Protein AF-A0A6P3IBH0-F1 (afdb_monomer_lite)

pLDDT: mean 86.48, std 20.57, range [33.75, 98.56]

Radius of gyration: 29.86 Å; chains: 1; bounding box: 57×52×81 Å

Secondary structure (DSSP, 8-state):
--TT---S--GGGGT-SSS-SS-GGGG-SS---TTS---------------GGGSSS--STT---------SS-SSS-GGGG-TT-----TTS-TT-TTT-HHHHTTTS---PPPPPPP----------------S--PPP------PPP--

Sequence (152 aa):
RKETEPSSSSVFNQNDPWTPTVDFSDFINNETIAGKDLVAWVTAGFLHIPHAEDIPNTVTVGNGVGFFLRPYNFFDQEPSMDSADSIYFREGQDAGSCEVNPLACLSQAPACAPDLPAFSHGGFSHNQVVLGMGNVTGAPEPGSVGMGEDGH

Foldseek 3Di:
DDPVCPDQADPCCVVPVVPGPHHNVVVVPPDDPPPDDDDDDDDKADDDDDDPVCPPHHDPVPRDIDDDDDDDPNDPDDPCVPDPQDADDDPPDDCCDCVRGVVNCVVVPPPCDDDDDDDDDPDDDPDPPPPPPDDPDDDDDDDDDDDDDDDD

Organism: Bison bison bison (NCBI:txid43346)

Structure (mmCIF, N/CA/C/O backbone):
data_AF-A0A6P3IBH0-F1
#
_entry.id   AF-A0A6P3IBH0-F1
#
loop_
_atom_site.group_PDB
_atom_site.id
_atom_site.type_symbol
_atom_site.label_atom_id
_atom_site.label_alt_id
_atom_site.label_comp_id
_atom_site.label_asym_id
_atom_site.label_entity_id
_atom_site.label_seq_id
_atom_site.pdbx_PDB_ins_code
_atom_site.Cartn_x
_atom_site.Cartn_y
_atom_site.Cartn_z
_atom_site.occupancy
_atom_site.B_iso_or_equiv
_atom_site.auth_seq_id
_atom_site.auth_comp_id
_atom_site.auth_asym_id
_atom_site.auth_atom_id
_atom_site.pdbx_PDB_model_num
ATOM 1 N N . ARG A 1 1 ? 20.721 0.791 -2.324 1.00 95.06 1 ARG A N 1
ATOM 2 C CA . ARG A 1 1 ? 20.022 1.975 -2.875 1.00 95.06 1 ARG A CA 1
ATOM 3 C C . ARG A 1 1 ? 21.055 2.903 -3.509 1.00 95.06 1 ARG A C 1
ATOM 5 O O . ARG A 1 1 ? 22.058 3.185 -2.866 1.00 95.06 1 ARG A O 1
ATOM 12 N N . LYS A 1 2 ? 20.832 3.374 -4.743 1.00 97.00 2 LYS A N 1
ATOM 13 C CA . LYS A 1 2 ? 21.681 4.361 -5.433 1.00 97.00 2 LYS A CA 1
ATOM 14 C C . LYS A 1 2 ? 20.839 5.484 -6.025 1.00 97.00 2 LYS A C 1
ATOM 16 O O . LYS A 1 2 ? 19.725 5.233 -6.473 1.00 97.00 2 LYS A O 1
ATOM 21 N N . GLU A 1 3 ? 21.380 6.702 -6.059 1.00 97.69 3 GLU A N 1
ATOM 22 C CA . GLU A 1 3 ? 20.676 7.852 -6.659 1.00 97.69 3 GLU A CA 1
ATOM 23 C C . GLU A 1 3 ? 20.449 7.668 -8.161 1.00 97.69 3 GLU A C 1
ATOM 25 O O . GLU A 1 3 ? 19.475 8.167 -8.712 1.00 97.69 3 GLU A O 1
ATOM 30 N N . THR A 1 4 ? 21.329 6.907 -8.812 1.00 96.94 4 THR A N 1
ATOM 31 C CA . THR A 1 4 ? 21.247 6.550 -10.231 1.00 96.94 4 THR A CA 1
ATOM 32 C C . THR A 1 4 ? 20.256 5.421 -10.525 1.00 96.94 4 THR A C 1
ATOM 34 O O . THR A 1 4 ? 19.995 5.152 -11.690 1.00 96.94 4 THR A O 1
ATOM 37 N N . GLU A 1 5 ? 19.678 4.783 -9.500 1.00 97.69 5 GLU A N 1
ATOM 38 C CA . GLU A 1 5 ? 18.662 3.723 -9.617 1.00 97.69 5 GLU A CA 1
ATOM 39 C C . GLU A 1 5 ? 17.332 4.167 -8.958 1.00 97.69 5 GLU A C 1
ATOM 41 O O . GLU A 1 5 ? 16.853 3.524 -8.017 1.00 97.69 5 GLU A O 1
ATOM 46 N N . PRO A 1 6 ? 16.732 5.307 -9.366 1.00 97.56 6 PRO A N 1
ATOM 47 C CA . PRO A 1 6 ? 15.587 5.886 -8.660 1.00 97.56 6 PRO A CA 1
ATOM 48 C C . PRO A 1 6 ? 14.245 5.219 -9.004 1.00 97.56 6 PRO A C 1
ATOM 50 O O . PRO A 1 6 ? 13.284 5.369 -8.254 1.00 97.56 6 PRO A O 1
ATOM 53 N N . SER A 1 7 ? 14.160 4.514 -10.135 1.00 98.25 7 SER A N 1
ATOM 54 C CA . SER A 1 7 ? 12.952 3.871 -10.662 1.00 98.25 7 SER A CA 1
ATOM 55 C C . SER A 1 7 ? 13.320 2.554 -11.341 1.00 98.25 7 SER A C 1
ATOM 57 O O . SER A 1 7 ? 14.387 2.456 -11.939 1.00 98.25 7 SER A O 1
ATOM 59 N N . SER A 1 8 ? 12.430 1.563 -11.285 1.00 98.12 8 SER A N 1
ATOM 60 C CA . SER A 1 8 ? 12.580 0.266 -11.962 1.00 98.12 8 SER A CA 1
ATOM 61 C C . SER A 1 8 ? 12.068 0.259 -13.409 1.00 98.12 8 SER A C 1
ATOM 63 O O . SER A 1 8 ? 12.124 -0.767 -14.080 1.00 98.12 8 SER A O 1
ATOM 65 N N . SER A 1 9 ? 11.542 1.387 -13.895 1.00 98.31 9 SER A N 1
ATOM 66 C CA . SER A 1 9 ? 11.056 1.553 -15.268 1.00 98.31 9 SER A CA 1
ATOM 67 C C . SER A 1 9 ? 11.185 3.009 -15.731 1.00 98.31 9 SER A C 1
ATOM 69 O O . SER A 1 9 ? 11.509 3.909 -14.950 1.00 98.31 9 SER A O 1
ATOM 71 N N . SER A 1 10 ? 10.904 3.247 -17.007 1.00 98.12 10 SER A N 1
ATOM 72 C CA . SER A 1 10 ? 10.851 4.564 -17.636 1.00 98.12 10 SER A CA 1
ATOM 73 C C . SER A 1 10 ? 9.613 4.675 -18.520 1.00 98.12 10 SER A C 1
ATOM 75 O O . SER A 1 10 ? 9.180 3.692 -19.119 1.00 98.12 10 SER A O 1
ATOM 77 N N . VAL A 1 11 ? 9.083 5.892 -18.668 1.00 98.19 11 VAL A N 1
ATOM 78 C CA . VAL A 1 11 ? 7.981 6.185 -19.602 1.00 98.19 11 VAL A CA 1
ATOM 79 C C . VAL A 1 11 ? 8.321 5.793 -21.048 1.00 98.19 11 VAL A C 1
ATOM 81 O O . VAL A 1 11 ? 7.432 5.463 -21.828 1.00 98.19 11 VAL A O 1
ATOM 84 N N . PHE A 1 12 ? 9.608 5.771 -21.403 1.00 98.25 12 PHE A N 1
ATOM 85 C CA . PHE A 1 12 ? 10.070 5.432 -22.748 1.00 98.25 12 PHE A CA 1
ATOM 86 C C . PHE A 1 12 ? 10.151 3.919 -23.009 1.00 98.25 12 PHE A C 1
ATOM 88 O O . PHE A 1 12 ? 10.060 3.512 -24.167 1.00 98.25 12 PHE A O 1
ATOM 95 N N . ASN A 1 13 ? 10.223 3.079 -21.965 1.00 98.19 13 ASN A N 1
ATOM 96 C CA . ASN A 1 13 ? 10.287 1.617 -22.115 1.00 98.19 13 ASN A CA 1
ATOM 97 C C . ASN A 1 13 ? 9.049 1.041 -22.822 1.00 98.19 13 ASN A C 1
ATOM 99 O O . ASN A 1 13 ? 9.129 -0.020 -23.429 1.00 98.19 13 ASN A O 1
ATOM 103 N N . GLN A 1 14 ? 7.904 1.729 -22.751 1.00 98.06 14 GLN A N 1
ATOM 104 C CA . GLN A 1 14 ? 6.665 1.281 -23.387 1.00 98.06 14 GLN A CA 1
ATOM 105 C C . GLN A 1 14 ? 6.775 1.213 -24.918 1.00 98.06 14 GLN A C 1
ATOM 107 O O . GLN A 1 14 ? 6.191 0.319 -25.530 1.00 98.06 14 GLN A O 1
ATOM 112 N N . ASN A 1 15 ? 7.480 2.168 -25.530 1.00 97.94 15 ASN A N 1
ATOM 113 C CA . ASN A 1 15 ? 7.528 2.313 -26.988 1.00 97.94 15 ASN A CA 1
ATOM 114 C C . ASN A 1 15 ? 8.747 1.628 -27.620 1.00 97.94 15 ASN A C 1
ATOM 116 O O . ASN A 1 15 ? 8.701 1.310 -28.804 1.00 97.94 15 ASN A O 1
ATOM 120 N N . ASP A 1 16 ? 9.807 1.382 -26.847 1.00 97.44 16 ASP A N 1
ATOM 121 C CA . ASP A 1 16 ? 10.937 0.544 -27.259 1.00 97.44 16 ASP A CA 1
ATOM 122 C C . ASP A 1 16 ? 11.389 -0.356 -26.096 1.00 97.44 16 ASP A C 1
ATOM 124 O O . ASP A 1 16 ? 12.319 -0.023 -25.358 1.00 97.44 16 ASP A O 1
ATOM 128 N N . PRO A 1 17 ? 10.713 -1.498 -25.891 1.00 97.50 17 PRO A N 1
ATOM 129 C CA . PRO A 1 17 ? 11.089 -2.443 -24.846 1.00 97.50 17 PRO A CA 1
ATOM 130 C C . PRO A 1 17 ? 12.311 -3.299 -25.215 1.00 97.50 17 PRO A C 1
ATOM 132 O O . PRO A 1 17 ? 12.848 -3.973 -24.341 1.00 97.50 17 PRO A O 1
ATOM 135 N N . TRP A 1 18 ? 12.744 -3.317 -26.484 1.00 97.88 18 TRP A N 1
ATOM 136 C CA . TRP A 1 18 ? 13.912 -4.096 -26.918 1.00 97.88 18 TRP A CA 1
ATOM 137 C C . TRP A 1 18 ? 15.226 -3.381 -26.604 1.00 97.88 18 TRP A C 1
ATOM 139 O O . TRP A 1 18 ? 16.232 -4.046 -26.362 1.00 97.88 18 TRP A O 1
ATOM 149 N N . THR A 1 19 ? 15.198 -2.046 -26.573 1.00 97.75 19 THR A N 1
ATOM 150 C CA . THR A 1 19 ? 16.300 -1.198 -26.099 1.00 97.75 19 THR A CA 1
ATOM 151 C C . THR A 1 19 ? 15.809 -0.323 -24.938 1.00 97.75 19 THR A C 1
ATOM 153 O O . THR A 1 19 ? 15.605 0.883 -25.107 1.00 97.75 19 THR A O 1
ATOM 156 N N . PRO A 1 20 ? 15.562 -0.907 -23.752 1.00 97.69 20 PRO A N 1
ATOM 157 C CA . PRO A 1 20 ? 14.913 -0.193 -22.661 1.00 97.69 20 PRO A CA 1
ATOM 158 C C . PRO A 1 20 ? 15.777 0.972 -22.160 1.00 97.69 20 PRO A C 1
ATOM 160 O O . PRO A 1 20 ? 16.992 0.864 -22.020 1.00 97.69 20 PRO A O 1
ATOM 163 N N . THR A 1 21 ? 15.136 2.096 -21.832 1.00 97.94 21 THR A N 1
ATOM 164 C CA . THR A 1 21 ? 15.808 3.235 -21.181 1.00 97.94 21 THR A CA 1
ATOM 165 C C . THR A 1 21 ? 16.225 2.903 -19.748 1.00 97.94 21 THR A C 1
ATOM 167 O O . THR A 1 21 ? 17.217 3.431 -19.255 1.00 97.94 21 THR A O 1
ATOM 170 N N . VAL A 1 22 ? 15.454 2.051 -19.070 1.00 98.44 22 VAL A N 1
ATOM 171 C CA . VAL A 1 22 ? 15.784 1.496 -17.752 1.00 98.44 22 VAL A CA 1
ATOM 172 C C . VAL A 1 22 ? 15.584 -0.010 -17.816 1.00 98.44 22 VAL A C 1
ATOM 174 O O . VAL A 1 22 ? 14.454 -0.457 -18.007 1.00 98.44 22 VAL A O 1
ATOM 177 N N . ASP A 1 23 ? 16.650 -0.783 -17.634 1.00 98.25 23 ASP A N 1
ATOM 178 C CA . ASP A 1 23 ? 16.572 -2.227 -17.418 1.00 98.25 23 ASP A CA 1
ATOM 179 C C . ASP A 1 23 ? 16.725 -2.510 -15.920 1.00 98.25 23 ASP A C 1
ATOM 181 O O . ASP A 1 23 ? 17.760 -2.236 -15.317 1.00 98.25 23 ASP A O 1
ATOM 185 N N . PHE A 1 24 ? 15.673 -3.035 -15.290 1.00 98.56 24 PHE A N 1
ATOM 186 C CA . PHE A 1 24 ? 15.701 -3.342 -13.860 1.00 98.56 24 PHE A CA 1
ATOM 187 C C . PHE A 1 24 ? 16.711 -4.446 -13.510 1.00 98.56 24 PHE A C 1
ATOM 189 O O . PHE A 1 24 ? 17.210 -4.492 -12.384 1.00 98.56 24 PHE A O 1
ATOM 196 N N . SER A 1 25 ? 17.022 -5.341 -14.453 1.00 98.19 25 SER A N 1
ATOM 197 C CA . SER A 1 25 ? 17.945 -6.449 -14.203 1.00 98.19 25 SER A CA 1
ATOM 198 C C . SER A 1 25 ? 19.379 -5.975 -13.946 1.00 98.19 25 SER A C 1
ATOM 200 O O . SER A 1 25 ? 20.088 -6.609 -13.162 1.00 98.19 25 SER A O 1
ATOM 202 N N . ASP A 1 26 ? 19.755 -4.804 -14.471 1.00 98.00 26 ASP A N 1
ATOM 203 C CA . ASP A 1 26 ? 21.056 -4.168 -14.235 1.00 98.00 26 ASP A CA 1
ATOM 204 C C . ASP A 1 26 ? 21.299 -3.827 -12.756 1.00 98.00 26 ASP A C 1
ATOM 206 O O . ASP A 1 26 ? 22.448 -3.716 -12.322 1.00 98.00 26 ASP A O 1
ATOM 210 N N . PHE A 1 27 ? 20.240 -3.690 -11.948 1.00 98.31 27 PHE A N 1
ATOM 211 C CA . PHE A 1 27 ? 20.370 -3.389 -10.516 1.00 98.31 27 PHE A CA 1
ATOM 212 C C . PHE A 1 27 ? 20.870 -4.610 -9.724 1.00 98.31 27 PHE A C 1
ATOM 214 O O . PHE A 1 27 ? 21.294 -4.485 -8.574 1.00 98.31 27 PHE A O 1
ATOM 221 N N . ILE A 1 28 ? 20.830 -5.804 -10.327 1.00 98.00 28 ILE A N 1
ATOM 222 C CA . ILE A 1 28 ? 21.272 -7.069 -9.735 1.00 98.00 28 ILE A CA 1
ATOM 223 C C . ILE A 1 28 ? 22.648 -7.420 -10.312 1.00 98.00 28 ILE A C 1
ATOM 225 O O . ILE A 1 28 ? 22.792 -8.245 -11.210 1.00 98.00 28 ILE A O 1
ATOM 229 N N . ASN A 1 29 ? 23.690 -6.793 -9.771 1.00 97.25 29 ASN A N 1
ATOM 230 C CA . ASN A 1 29 ? 25.028 -6.781 -10.370 1.00 97.25 29 ASN A CA 1
ATOM 231 C C . ASN A 1 29 ? 26.144 -7.303 -9.436 1.00 97.25 29 ASN A C 1
ATOM 233 O O . ASN A 1 29 ? 27.291 -6.867 -9.522 1.00 97.25 29 ASN A O 1
ATOM 237 N N . ASN A 1 30 ? 25.826 -8.257 -8.553 1.00 97.81 30 ASN A N 1
ATOM 238 C CA . ASN A 1 30 ? 26.772 -8.896 -7.617 1.00 97.81 30 ASN A CA 1
ATOM 239 C C . ASN A 1 30 ? 27.439 -7.936 -6.600 1.00 97.81 30 ASN A C 1
ATOM 241 O O . ASN A 1 30 ? 28.507 -8.222 -6.054 1.00 97.81 30 ASN A O 1
ATOM 245 N N . GLU A 1 31 ? 26.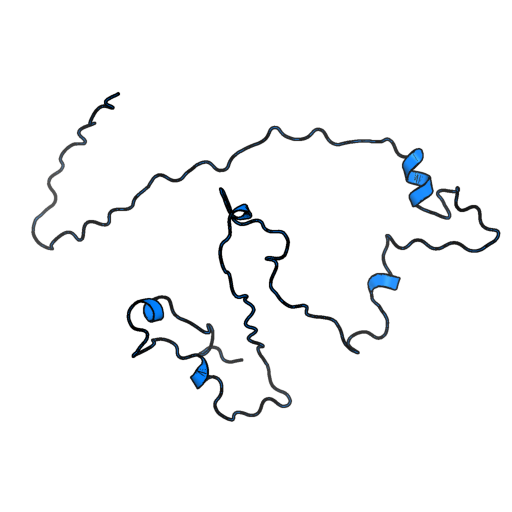814 -6.796 -6.313 1.00 97.88 31 GLU A N 1
ATOM 246 C CA . GLU A 1 31 ? 27.209 -5.926 -5.206 1.00 97.88 31 GLU A CA 1
ATOM 247 C C . GLU A 1 31 ? 26.861 -6.542 -3.840 1.00 97.88 31 GLU A C 1
ATOM 249 O O . GLU A 1 31 ? 25.891 -7.285 -3.681 1.00 97.88 31 GLU A O 1
ATOM 254 N N . THR A 1 32 ? 27.653 -6.218 -2.813 1.00 97.12 32 THR A N 1
ATOM 255 C CA . THR A 1 32 ? 27.358 -6.669 -1.446 1.00 97.12 32 THR A CA 1
ATOM 256 C C . THR A 1 32 ? 26.142 -5.945 -0.870 1.00 97.12 32 THR A C 1
ATOM 258 O O . THR A 1 32 ? 26.050 -4.721 -0.930 1.00 97.12 32 THR A O 1
ATOM 261 N N . ILE A 1 33 ? 25.247 -6.704 -0.237 1.00 98.19 33 ILE A N 1
ATOM 262 C CA . ILE A 1 33 ? 24.064 -6.187 0.472 1.00 98.19 33 ILE A CA 1
ATOM 263 C C . ILE A 1 33 ? 24.253 -6.133 1.998 1.00 98.19 33 ILE A C 1
ATOM 265 O O . ILE A 1 33 ? 23.413 -5.596 2.716 1.00 98.19 33 ILE A O 1
ATOM 269 N N . ALA A 1 34 ? 25.349 -6.687 2.523 1.00 98.38 34 ALA A N 1
ATOM 270 C CA . ALA A 1 34 ? 25.579 -6.765 3.962 1.00 98.38 34 ALA A CA 1
ATOM 271 C C . ALA A 1 34 ? 25.973 -5.394 4.539 1.00 98.38 34 ALA A C 1
ATOM 273 O O . ALA A 1 34 ? 26.984 -4.810 4.141 1.00 98.38 34 ALA A O 1
ATOM 274 N N . GLY A 1 35 ? 25.185 -4.894 5.499 1.00 97.75 35 GLY A N 1
ATOM 275 C CA . GLY A 1 35 ? 25.456 -3.627 6.191 1.00 97.75 35 GLY A CA 1
ATOM 276 C C . GLY A 1 35 ? 25.399 -2.399 5.275 1.00 97.75 35 GLY A C 1
ATOM 277 O O . GLY A 1 35 ? 26.201 -1.479 5.434 1.00 97.75 35 GLY A O 1
ATOM 278 N N . LYS A 1 36 ? 24.505 -2.410 4.279 1.00 98.38 36 LYS A N 1
ATOM 279 C CA . LYS A 1 36 ? 24.298 -1.313 3.322 1.00 98.38 36 LYS A CA 1
ATOM 280 C C . LYS A 1 36 ? 22.913 -0.694 3.469 1.00 98.38 36 LYS A C 1
ATOM 282 O O . LYS A 1 36 ? 22.028 -1.277 4.084 1.00 98.38 36 LYS A O 1
ATOM 287 N N . ASP A 1 37 ? 22.743 0.472 2.855 1.00 98.25 37 ASP A N 1
ATOM 288 C CA . ASP A 1 37 ? 21.423 1.042 2.604 1.00 98.25 37 ASP A CA 1
ATOM 289 C C . ASP A 1 37 ? 20.730 0.248 1.483 1.00 98.25 37 ASP A C 1
ATOM 291 O O . ASP A 1 37 ? 21.180 0.233 0.327 1.00 98.25 37 ASP A O 1
ATOM 295 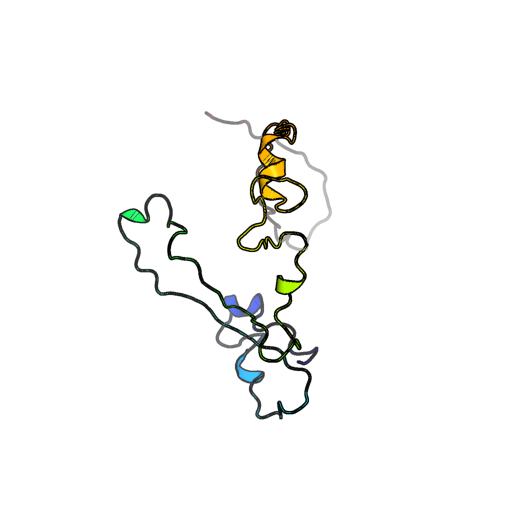N N . LEU A 1 38 ? 19.665 -0.465 1.843 1.00 98.38 38 LEU A N 1
ATOM 296 C CA . LEU A 1 38 ? 18.948 -1.386 0.970 1.00 98.38 38 LEU A CA 1
ATOM 297 C C . LEU A 1 38 ? 17.602 -0.802 0.550 1.00 98.38 38 LEU A C 1
ATOM 299 O O . LEU A 1 38 ? 16.915 -0.138 1.317 1.00 98.38 38 LEU A O 1
ATOM 303 N N . VAL A 1 39 ? 17.205 -1.125 -0.676 1.00 98.31 39 VAL A N 1
ATOM 304 C CA . VAL A 1 39 ? 15.858 -0.884 -1.193 1.00 98.31 39 VAL A CA 1
ATOM 305 C C . VAL A 1 39 ? 15.264 -2.233 -1.581 1.00 98.31 39 VAL A C 1
ATOM 307 O O . VAL A 1 39 ? 15.948 -3.055 -2.192 1.00 98.31 39 VAL A O 1
ATOM 310 N N . ALA A 1 40 ? 14.014 -2.478 -1.194 1.00 98.06 40 ALA A N 1
ATOM 311 C CA . ALA A 1 40 ? 13.278 -3.675 -1.580 1.00 98.06 40 ALA A CA 1
ATOM 312 C C . ALA A 1 40 ? 12.330 -3.343 -2.738 1.00 98.06 40 ALA A C 1
ATOM 314 O O . ALA A 1 40 ? 11.522 -2.422 -2.634 1.00 98.06 40 ALA A O 1
ATOM 315 N N . TRP A 1 41 ? 12.409 -4.120 -3.816 1.00 98.38 41 TRP A N 1
ATOM 316 C CA . TRP A 1 41 ? 11.501 -4.037 -4.958 1.00 98.38 41 TRP A CA 1
ATOM 317 C C . TRP A 1 41 ? 10.583 -5.261 -4.935 1.00 98.38 41 TRP A C 1
ATOM 319 O O . TRP A 1 41 ? 11.052 -6.389 -5.074 1.00 98.38 41 TRP A O 1
ATOM 329 N N . VAL A 1 42 ? 9.282 -5.054 -4.724 1.00 98.44 42 VAL A N 1
ATOM 330 C CA . VAL A 1 42 ? 8.290 -6.135 -4.609 1.00 98.44 42 VAL A CA 1
ATOM 331 C C . VAL A 1 42 ? 7.325 -6.053 -5.786 1.00 98.44 42 VAL A C 1
ATOM 333 O O . VAL A 1 42 ? 6.763 -4.995 -6.049 1.00 98.44 42 VAL A O 1
ATOM 336 N N . THR A 1 43 ? 7.115 -7.174 -6.478 1.00 98.38 43 THR A N 1
ATOM 337 C CA . THR A 1 43 ? 6.114 -7.296 -7.550 1.00 98.38 43 THR A CA 1
ATOM 338 C C . THR A 1 43 ? 4.947 -8.144 -7.051 1.00 98.38 43 THR A C 1
ATOM 340 O O . THR A 1 43 ? 5.165 -9.246 -6.552 1.00 98.38 43 THR A O 1
ATOM 343 N N . ALA A 1 44 ? 3.717 -7.649 -7.189 1.00 98.12 44 ALA A N 1
ATOM 344 C CA . ALA A 1 44 ? 2.489 -8.366 -6.848 1.00 98.12 44 ALA A CA 1
ATOM 345 C C . ALA A 1 44 ? 1.506 -8.301 -8.026 1.00 98.12 44 ALA A C 1
ATOM 347 O O . ALA A 1 44 ? 1.399 -7.269 -8.684 1.00 98.12 44 ALA A O 1
ATOM 348 N N . GLY A 1 45 ? 0.796 -9.397 -8.296 1.00 97.19 45 GLY A N 1
ATOM 349 C CA . GLY A 1 45 ? -0.136 -9.507 -9.419 1.00 97.19 45 GLY A CA 1
ATOM 350 C C . GLY A 1 45 ? -0.900 -10.831 -9.402 1.00 97.19 45 GLY A C 1
ATOM 351 O O . GLY A 1 45 ? -0.665 -11.675 -8.539 1.00 97.19 45 GLY A O 1
ATOM 352 N N . PHE A 1 46 ? -1.821 -11.003 -10.350 1.00 97.38 46 PHE A N 1
ATOM 353 C CA . PHE A 1 46 ? -2.670 -12.189 -10.476 1.00 97.38 46 PHE A CA 1
ATOM 354 C C . PHE A 1 46 ? -3.013 -12.468 -11.946 1.00 97.38 46 PHE A C 1
ATOM 356 O O . PHE A 1 46 ? -2.894 -11.591 -12.801 1.00 97.38 46 PHE A O 1
ATOM 363 N N . LEU A 1 47 ? -3.437 -13.698 -12.240 1.00 98.06 47 LEU A N 1
ATOM 364 C CA . LEU A 1 47 ? -4.015 -14.061 -13.534 1.00 98.06 47 LEU A CA 1
ATOM 365 C C . LEU A 1 47 ? -5.505 -13.705 -13.530 1.00 98.06 47 LEU A C 1
ATOM 367 O O . LEU A 1 47 ? -6.243 -14.213 -12.690 1.00 98.06 47 LEU A O 1
ATOM 371 N N . HIS A 1 48 ? -5.954 -12.902 -14.494 1.00 98.12 48 HIS A N 1
ATOM 372 C CA . HIS A 1 48 ? -7.375 -12.598 -14.678 1.00 98.12 48 HIS A CA 1
ATOM 373 C C . HIS A 1 48 ? -7.918 -13.333 -15.908 1.00 98.12 48 HIS A C 1
ATOM 375 O O . HIS A 1 48 ? -7.495 -13.061 -17.030 1.00 98.12 48 HIS A O 1
ATOM 381 N N . ILE A 1 49 ? -8.844 -14.275 -15.695 1.00 98.00 49 ILE A N 1
ATOM 382 C CA . ILE A 1 49 ? -9.679 -14.867 -16.750 1.00 98.00 49 ILE A CA 1
ATOM 383 C C . ILE A 1 49 ? -11.079 -14.274 -16.570 1.00 98.00 49 ILE A C 1
ATOM 385 O O . ILE A 1 49 ? -11.770 -14.693 -15.640 1.00 98.00 49 ILE A O 1
ATOM 389 N N . PRO A 1 50 ? -11.491 -13.302 -17.402 1.00 97.62 50 PRO A N 1
ATOM 390 C CA . PRO A 1 50 ? -12.785 -12.656 -17.238 1.00 97.62 50 PRO A CA 1
ATOM 391 C C . PRO A 1 50 ? -13.951 -13.640 -17.348 1.00 97.62 50 PRO A C 1
ATOM 393 O O . PRO A 1 50 ? -13.921 -14.562 -18.170 1.00 97.62 50 PRO A O 1
ATOM 396 N N . HIS A 1 51 ? -14.994 -13.421 -16.549 1.00 97.25 51 HIS A N 1
ATOM 397 C CA . HIS A 1 51 ? -16.211 -14.239 -16.554 1.00 97.25 51 HIS A CA 1
ATOM 398 C C . HIS A 1 51 ? -17.487 -13.388 -16.438 1.00 97.25 51 HIS A C 1
ATOM 400 O O . HIS A 1 51 ? -17.431 -12.162 -16.404 1.00 97.25 51 HIS A O 1
ATOM 406 N N . ALA A 1 52 ? -18.664 -14.026 -16.464 1.00 98.12 52 ALA A N 1
ATOM 407 C CA . ALA A 1 52 ? -19.951 -13.329 -16.593 1.00 98.12 52 ALA A CA 1
ATOM 408 C C . ALA A 1 52 ? -20.216 -12.328 -15.455 1.00 98.12 52 ALA A C 1
ATOM 410 O O . ALA A 1 52 ? -20.800 -11.270 -15.676 1.00 98.12 52 ALA A O 1
ATOM 411 N N . GLU A 1 53 ? -19.757 -12.650 -14.250 1.00 98.00 53 GLU A N 1
ATOM 412 C CA . GLU A 1 53 ? -19.881 -11.822 -13.054 1.00 98.00 53 GLU A CA 1
ATOM 413 C C . GLU A 1 53 ? -18.948 -10.589 -13.056 1.00 98.00 53 GLU A C 1
ATOM 415 O O . GLU A 1 53 ? -19.122 -9.721 -12.204 1.00 98.00 53 GLU A O 1
ATOM 420 N N . ASP A 1 54 ? -18.020 -10.457 -14.018 1.00 98.06 54 ASP A N 1
ATOM 421 C CA . ASP A 1 54 ? -17.198 -9.244 -14.220 1.00 98.06 54 ASP A CA 1
ATOM 422 C C . ASP A 1 54 ? -17.924 -8.149 -15.031 1.00 98.06 54 ASP A C 1
ATOM 424 O O . ASP A 1 54 ? -17.356 -7.097 -15.332 1.00 98.06 54 ASP A O 1
ATOM 428 N N . ILE A 1 55 ? -19.186 -8.369 -15.413 1.00 96.25 55 ILE A N 1
ATOM 429 C CA . ILE A 1 55 ? -20.009 -7.390 -16.131 1.00 96.25 55 ILE A CA 1
ATOM 430 C C . ILE A 1 55 ? -20.983 -6.722 -15.146 1.00 96.25 55 ILE A C 1
ATOM 432 O O . ILE A 1 55 ? -21.721 -7.422 -14.453 1.00 96.25 55 ILE A O 1
ATOM 436 N N . PRO A 1 56 ? -21.064 -5.375 -15.091 1.00 97.12 56 PRO A N 1
ATOM 437 C CA . PRO A 1 56 ? -20.427 -4.391 -15.979 1.00 97.12 56 PRO A CA 1
ATOM 438 C C . PRO A 1 56 ? -18.994 -4.004 -15.595 1.00 97.12 56 PRO A C 1
ATOM 440 O O . PRO A 1 56 ? -18.315 -3.369 -16.395 1.00 97.12 56 PRO A O 1
ATOM 443 N N . ASN A 1 57 ? -18.559 -4.340 -14.382 1.00 97.75 57 ASN A N 1
ATOM 444 C CA . ASN A 1 57 ? -17.229 -4.033 -13.875 1.00 97.75 57 ASN A CA 1
ATOM 445 C C . ASN A 1 57 ? -16.688 -5.235 -13.109 1.00 97.75 57 ASN A C 1
ATOM 447 O O . ASN A 1 57 ? -17.414 -5.841 -12.319 1.00 97.75 57 ASN A O 1
ATOM 451 N N . THR A 1 58 ? -15.391 -5.487 -13.252 1.00 97.12 58 THR A N 1
ATOM 452 C CA . THR A 1 58 ? -14.653 -6.391 -12.375 1.00 97.12 58 THR A CA 1
ATOM 453 C C . THR A 1 58 ? -14.817 -5.955 -10.919 1.00 97.12 58 THR A C 1
ATOM 455 O O . THR A 1 58 ? -14.619 -4.785 -10.573 1.00 97.12 58 THR A O 1
ATOM 458 N N . VAL A 1 59 ? -15.153 -6.899 -10.044 1.00 97.31 59 VAL A N 1
ATOM 459 C CA . VAL A 1 59 ? -15.336 -6.619 -8.615 1.00 97.31 59 VAL A CA 1
ATOM 460 C C . VAL A 1 59 ? -13.998 -6.479 -7.884 1.00 97.31 59 VAL A C 1
ATOM 462 O O . VAL A 1 59 ? -12.974 -7.015 -8.299 1.00 97.31 59 VAL A O 1
ATOM 465 N N . THR A 1 60 ? -13.985 -5.760 -6.760 1.00 97.75 60 THR A N 1
ATOM 466 C CA . THR A 1 60 ? -12.773 -5.592 -5.935 1.00 97.75 60 THR A CA 1
ATOM 467 C C . THR A 1 60 ? -12.532 -6.757 -4.975 1.00 97.75 60 THR A C 1
ATOM 469 O O . THR A 1 60 ? -11.395 -6.996 -4.564 1.00 97.75 60 THR A O 1
ATOM 472 N N . VAL A 1 61 ? -13.582 -7.497 -4.606 1.00 97.06 61 VAL A N 1
ATOM 473 C CA . VAL A 1 61 ? -13.493 -8.636 -3.681 1.00 97.06 61 VAL A CA 1
ATOM 474 C C . VAL A 1 61 ? -12.616 -9.725 -4.296 1.00 97.06 61 VAL A C 1
ATOM 476 O O . VAL A 1 61 ? -12.880 -10.185 -5.398 1.00 97.06 61 VAL A O 1
ATOM 479 N N . GLY A 1 62 ? -11.564 -10.131 -3.582 1.00 93.81 62 GLY A N 1
ATOM 480 C CA . GLY A 1 62 ? -10.610 -11.145 -4.052 1.00 93.81 62 GLY A CA 1
ATOM 481 C C . GLY A 1 62 ? -9.519 -10.622 -4.996 1.00 93.81 62 GLY A C 1
ATOM 482 O O . GLY A 1 62 ? -8.487 -11.272 -5.116 1.00 93.81 62 GLY A O 1
ATOM 483 N N . ASN A 1 63 ? -9.679 -9.424 -5.566 1.00 96.62 63 ASN A N 1
ATOM 484 C CA . ASN A 1 63 ? -8.700 -8.802 -6.470 1.00 96.62 63 ASN A CA 1
ATOM 485 C C . ASN A 1 63 ? -7.681 -7.897 -5.751 1.00 96.62 63 ASN A C 1
ATOM 487 O O . ASN A 1 63 ? -6.877 -7.218 -6.389 1.00 96.62 63 ASN A O 1
ATOM 491 N N . GLY A 1 64 ? -7.698 -7.878 -4.415 1.00 96.50 64 GLY A N 1
ATOM 492 C CA . GLY A 1 64 ? -6.690 -7.192 -3.612 1.00 96.50 64 GLY A CA 1
ATOM 493 C C . GLY A 1 64 ? -5.336 -7.899 -3.695 1.00 96.50 64 GLY A C 1
ATOM 494 O O . GLY A 1 64 ? -5.217 -9.062 -3.315 1.00 96.50 64 GLY A O 1
ATOM 495 N N . VAL A 1 65 ? -4.305 -7.181 -4.142 1.00 97.69 65 VAL A N 1
ATOM 496 C CA . VAL A 1 65 ? -2.917 -7.660 -4.206 1.00 97.69 65 VAL A CA 1
ATOM 497 C C . VAL A 1 65 ? -1.978 -6.672 -3.524 1.00 97.69 65 VAL A C 1
ATOM 499 O O . VAL A 1 65 ? -2.208 -5.464 -3.540 1.00 97.69 65 VAL A O 1
ATOM 502 N N . GLY A 1 66 ? -0.914 -7.178 -2.908 1.00 97.06 66 GLY A N 1
ATOM 503 C CA . GLY A 1 66 ? 0.053 -6.353 -2.192 1.00 97.06 66 GLY A CA 1
ATOM 504 C C . GLY A 1 66 ? 0.957 -7.185 -1.291 1.00 97.06 66 GLY A C 1
ATOM 505 O O . GLY A 1 66 ? 1.081 -8.397 -1.458 1.00 97.06 66 GLY A O 1
ATOM 506 N N . PHE A 1 67 ? 1.586 -6.523 -0.326 1.00 98.25 67 PHE A N 1
ATOM 507 C CA . PHE A 1 67 ? 2.446 -7.147 0.675 1.00 98.25 67 PHE A CA 1
ATOM 508 C C . PHE A 1 67 ? 2.357 -6.378 1.996 1.00 98.25 67 PHE A C 1
ATOM 510 O O . PHE A 1 67 ? 1.898 -5.237 2.032 1.00 98.25 67 PHE A O 1
ATOM 517 N N . PHE A 1 68 ? 2.817 -6.997 3.083 1.00 98.44 68 PHE A N 1
ATOM 518 C CA . PHE A 1 68 ? 2.896 -6.362 4.396 1.00 98.44 68 PHE A CA 1
ATOM 519 C C . PHE A 1 68 ? 4.348 -6.197 4.826 1.00 98.44 68 PHE A C 1
ATOM 521 O O . PHE A 1 68 ? 5.143 -7.131 4.728 1.00 98.44 68 PHE A O 1
ATOM 528 N N . LEU A 1 69 ? 4.661 -5.032 5.388 1.00 98.12 69 LEU A N 1
ATOM 529 C CA . LEU A 1 69 ? 5.854 -4.833 6.200 1.00 98.12 69 LEU A CA 1
ATOM 530 C C . LEU A 1 69 ? 5.447 -5.016 7.658 1.00 98.12 69 LEU A C 1
ATOM 532 O O . LEU A 1 69 ?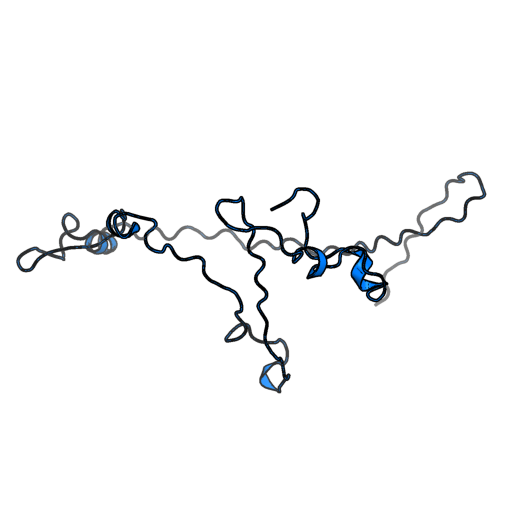 4.637 -4.254 8.182 1.00 98.12 69 LEU A O 1
ATOM 536 N N . ARG A 1 70 ? 5.965 -6.066 8.296 1.00 98.12 70 ARG A N 1
ATOM 537 C CA . ARG A 1 70 ? 5.660 -6.386 9.692 1.00 98.12 70 ARG A CA 1
ATOM 538 C C . ARG A 1 70 ? 6.932 -6.302 10.528 1.00 98.12 70 ARG A C 1
ATOM 540 O O . ARG A 1 70 ? 7.971 -6.775 10.066 1.00 98.12 70 ARG A O 1
ATOM 547 N N . PRO A 1 71 ? 6.867 -5.737 11.743 1.00 97.94 71 PRO A N 1
ATOM 548 C CA . PRO A 1 71 ? 8.008 -5.750 12.644 1.00 97.94 71 PRO A CA 1
ATOM 549 C C . PRO A 1 71 ? 8.377 -7.194 12.996 1.00 97.94 71 PRO A C 1
ATOM 551 O O . PRO A 1 71 ? 7.503 -8.025 13.246 1.00 97.94 71 PRO A O 1
ATOM 554 N N . TYR A 1 72 ? 9.675 -7.486 13.027 1.00 97.81 72 TYR A N 1
ATOM 555 C CA . TYR A 1 72 ? 10.205 -8.789 13.419 1.00 97.81 72 TYR A CA 1
ATOM 556 C C . TYR A 1 72 ? 11.435 -8.580 14.297 1.00 97.81 72 TYR A C 1
ATOM 558 O O . TYR A 1 72 ? 12.476 -8.157 13.799 1.00 97.81 72 TYR A O 1
ATOM 566 N N . ASN A 1 73 ? 11.292 -8.812 15.607 1.00 98.00 73 ASN A N 1
ATOM 567 C CA . ASN A 1 73 ? 12.302 -8.475 16.621 1.00 98.00 73 ASN A CA 1
ATOM 568 C C . ASN A 1 73 ? 12.785 -7.010 16.540 1.00 98.00 73 ASN A C 1
ATOM 570 O O . ASN A 1 73 ? 13.943 -6.718 16.817 1.00 98.00 73 ASN A O 1
ATOM 574 N N . PHE A 1 74 ? 11.908 -6.102 16.097 1.00 97.94 74 PHE A N 1
ATOM 575 C CA . PHE A 1 74 ? 12.223 -4.678 15.951 1.00 97.94 74 PHE A CA 1
ATOM 576 C C . PHE A 1 74 ? 11.947 -3.887 17.236 1.00 97.94 74 PHE A C 1
ATOM 578 O O . PHE A 1 74 ? 12.676 -2.955 17.554 1.00 97.94 74 PHE A O 1
ATOM 585 N N . PHE A 1 75 ? 10.896 -4.266 17.963 1.00 98.12 75 PHE A N 1
ATOM 586 C CA . PHE A 1 75 ? 10.504 -3.667 19.235 1.00 98.12 75 PHE A CA 1
ATOM 587 C C . PHE A 1 75 ? 10.755 -4.656 20.376 1.00 98.12 75 PHE A C 1
ATOM 589 O O . PHE A 1 75 ? 10.700 -5.868 20.156 1.00 98.12 75 PHE A O 1
ATOM 596 N N . ASP A 1 76 ? 10.950 -4.140 21.589 1.00 98.00 76 ASP A N 1
ATOM 597 C CA . ASP A 1 76 ? 11.096 -4.961 22.801 1.00 98.00 76 ASP A CA 1
ATOM 598 C C . ASP A 1 76 ? 9.767 -5.611 23.239 1.00 98.00 76 ASP A C 1
ATOM 600 O O . ASP A 1 76 ? 9.768 -6.641 23.913 1.00 98.00 76 ASP A O 1
ATOM 604 N N . GLN A 1 77 ? 8.630 -5.034 22.831 1.00 96.56 77 GLN A N 1
ATOM 605 C CA . GLN A 1 77 ? 7.274 -5.547 23.058 1.00 96.56 77 GLN A CA 1
ATOM 606 C C . GLN A 1 77 ? 6.332 -5.149 21.911 1.00 96.56 77 GLN A C 1
ATOM 608 O O . GLN A 1 77 ? 6.684 -4.328 21.063 1.00 96.56 77 GLN A O 1
ATOM 613 N N . GLU A 1 78 ? 5.127 -5.720 21.865 1.00 96.38 78 GLU A N 1
ATOM 614 C CA . GLU A 1 78 ? 4.118 -5.336 20.875 1.00 96.38 78 GLU A CA 1
ATOM 615 C C . GLU A 1 78 ? 3.633 -3.893 21.131 1.00 96.38 78 GLU A C 1
ATOM 617 O O . GLU A 1 78 ? 3.070 -3.632 22.194 1.00 96.38 78 GLU A O 1
ATOM 622 N N . PRO A 1 79 ? 3.771 -2.951 20.176 1.00 97.31 79 PRO A N 1
ATOM 623 C CA . PRO A 1 79 ? 3.410 -1.547 20.414 1.00 97.31 79 PRO A CA 1
ATOM 624 C C . PRO A 1 79 ? 1.923 -1.302 20.704 1.00 97.31 79 PRO A C 1
ATOM 626 O O . PRO A 1 79 ? 1.568 -0.257 21.241 1.00 97.31 79 PRO A O 1
ATOM 629 N N . SER A 1 80 ? 1.041 -2.241 20.346 1.00 97.19 80 SER A N 1
ATOM 630 C CA . SER A 1 80 ? -0.400 -2.121 20.607 1.00 97.19 80 SER A CA 1
ATOM 631 C C . SER A 1 80 ? -0.741 -2.208 22.103 1.00 97.19 80 SER A C 1
ATOM 633 O O . SER A 1 80 ? -1.816 -1.760 22.504 1.00 97.19 80 SER A O 1
ATOM 635 N N . MET A 1 81 ? 0.176 -2.731 22.930 1.00 95.69 81 MET A N 1
ATOM 636 C CA . MET A 1 81 ? 0.004 -2.841 24.380 1.00 95.69 81 MET A CA 1
ATOM 637 C C . MET A 1 81 ? -0.186 -1.482 25.060 1.00 95.69 81 MET A C 1
ATOM 639 O O . MET A 1 81 ? -0.909 -1.403 26.047 1.00 95.69 81 MET A O 1
ATOM 643 N N . ASP A 1 82 ? 0.416 -0.422 24.515 1.00 95.94 82 ASP A N 1
ATOM 644 C CA . ASP A 1 82 ? 0.328 0.944 25.044 1.00 95.94 82 ASP A CA 1
ATOM 645 C C . ASP A 1 82 ? -0.770 1.773 24.343 1.00 95.94 82 ASP A C 1
ATOM 647 O O . ASP A 1 82 ? -0.784 3.004 24.413 1.00 95.94 82 ASP A O 1
ATOM 651 N N . SER A 1 83 ? -1.694 1.116 23.630 1.00 97.75 83 SER A N 1
ATOM 652 C CA . SER A 1 83 ? -2.801 1.795 22.955 1.00 97.75 83 SER A CA 1
ATOM 653 C C . SER A 1 83 ? -3.735 2.468 23.962 1.00 97.75 83 SER A C 1
ATOM 655 O O . SER A 1 83 ? -4.230 1.825 24.892 1.00 97.75 83 SER A O 1
ATOM 657 N N . ALA A 1 84 ? -4.052 3.742 23.719 1.00 96.88 84 ALA A N 1
ATOM 658 C CA . ALA A 1 84 ? -5.070 4.479 24.471 1.00 96.88 84 ALA A CA 1
ATOM 659 C C . ALA A 1 84 ? -6.478 3.867 24.326 1.00 96.88 84 ALA A C 1
ATOM 661 O O . ALA A 1 84 ? -7.323 4.070 25.193 1.00 96.88 84 ALA A O 1
ATOM 662 N N . ASP A 1 85 ? -6.696 3.082 23.266 1.00 96.56 85 ASP A N 1
ATOM 663 C CA . ASP A 1 85 ? -7.956 2.388 22.987 1.00 96.56 85 ASP A CA 1
ATOM 664 C C . ASP A 1 85 ? -7.949 0.927 23.489 1.00 96.56 85 ASP A C 1
ATOM 666 O O . ASP A 1 85 ? -8.871 0.160 23.204 1.00 96.56 85 ASP A O 1
ATOM 670 N N . SER A 1 86 ? -6.900 0.498 24.206 1.00 96.00 86 SER A N 1
ATOM 671 C CA . SER A 1 86 ? -6.846 -0.843 24.802 1.00 96.00 86 SER A CA 1
ATOM 672 C C . SER A 1 86 ? -7.875 -0.995 25.931 1.00 96.00 86 SER A C 1
ATOM 674 O O . SER A 1 86 ? -8.122 -0.072 26.705 1.00 96.00 86 SER A O 1
ATOM 676 N N . ILE A 1 87 ? -8.490 -2.178 26.038 1.00 95.56 87 ILE A N 1
ATOM 677 C CA . ILE A 1 87 ? -9.521 -2.474 27.044 1.00 95.56 87 ILE A CA 1
ATOM 678 C C . ILE A 1 87 ? -9.083 -3.680 27.873 1.00 95.56 87 ILE A C 1
ATOM 680 O O . ILE A 1 87 ? -8.809 -4.751 27.329 1.00 95.56 87 ILE A O 1
ATOM 684 N N . TYR A 1 88 ? -9.052 -3.523 29.196 1.00 95.19 88 TYR A N 1
ATOM 685 C CA . TYR A 1 88 ? -8.720 -4.596 30.130 1.00 95.19 88 TYR A CA 1
ATOM 686 C C . TYR A 1 88 ? -9.446 -4.419 31.468 1.00 95.19 88 TYR A C 1
ATOM 688 O O . TYR A 1 88 ? -9.441 -3.337 32.047 1.00 95.19 88 TYR A O 1
ATOM 696 N N . PHE A 1 89 ? -10.016 -5.501 31.998 1.00 96.38 89 PHE A N 1
ATOM 697 C CA . PHE A 1 89 ? -10.601 -5.565 33.339 1.00 96.38 89 PHE A CA 1
ATOM 698 C C . PHE A 1 89 ? -10.537 -7.001 33.873 1.00 96.38 89 PHE A C 1
ATOM 700 O O . PHE A 1 89 ? -10.521 -7.966 33.107 1.00 96.38 89 PHE A O 1
ATOM 707 N N . ARG A 1 90 ? -10.462 -7.154 35.197 1.00 96.38 90 ARG A N 1
ATOM 708 C CA . ARG A 1 90 ? -10.342 -8.447 35.889 1.00 96.38 90 ARG A CA 1
ATOM 709 C C . ARG A 1 90 ? -11.686 -8.956 36.396 1.00 96.38 90 ARG A C 1
ATOM 711 O O . ARG A 1 90 ? -12.624 -8.190 36.604 1.00 96.38 90 ARG A O 1
ATOM 718 N N . GLU A 1 91 ? -11.736 -10.256 36.679 1.00 92.06 91 GLU A N 1
ATOM 719 C CA . GLU A 1 91 ? -12.838 -10.864 37.424 1.00 92.06 91 GLU A CA 1
ATOM 720 C C . GLU A 1 91 ? -12.995 -10.175 38.793 1.00 92.06 91 GLU A C 1
ATOM 722 O O . GLU A 1 91 ? -12.019 -9.980 39.520 1.00 92.06 91 GLU A O 1
ATOM 727 N N . GLY A 1 92 ? -14.221 -9.751 39.115 1.00 92.81 92 GLY A N 1
ATOM 728 C CA . GLY A 1 92 ? -14.541 -8.975 40.318 1.00 92.81 92 GLY A CA 1
ATOM 729 C C . GLY A 1 92 ? -14.550 -7.450 40.136 1.00 92.81 92 GLY A C 1
ATOM 730 O O . GLY A 1 92 ? -14.974 -6.751 41.053 1.00 92.81 92 GLY A O 1
ATOM 731 N N . GLN A 1 93 ? -14.134 -6.924 38.977 1.00 95.19 93 GLN A N 1
ATOM 732 C CA . GLN A 1 93 ? -14.347 -5.517 38.612 1.00 95.19 93 GLN A CA 1
ATOM 733 C C . GLN A 1 93 ? -15.666 -5.343 37.846 1.00 95.19 93 GLN A C 1
ATOM 735 O O . GLN A 1 93 ? -16.098 -6.239 37.120 1.00 95.19 93 GLN A O 1
ATOM 740 N N . ASP A 1 94 ? -16.296 -4.176 37.983 1.00 94.38 94 ASP A N 1
ATOM 741 C CA . ASP A 1 94 ? -17.511 -3.844 37.239 1.00 94.38 94 ASP A CA 1
ATOM 742 C C . ASP A 1 94 ? -17.171 -3.356 35.822 1.00 94.38 94 ASP A C 1
ATOM 744 O O . ASP A 1 94 ? -16.830 -2.193 35.609 1.00 94.38 94 ASP A O 1
ATOM 748 N N . ALA A 1 95 ? -17.281 -4.253 34.841 1.00 93.12 95 ALA A N 1
ATOM 749 C CA . ALA A 1 95 ? -17.080 -3.936 33.426 1.00 93.12 95 ALA A CA 1
ATOM 750 C C . ALA A 1 95 ? -18.145 -2.979 32.845 1.00 93.12 95 ALA A C 1
ATOM 752 O O . ALA A 1 95 ? -17.969 -2.486 31.728 1.00 93.12 95 ALA A O 1
ATOM 753 N N . GLY A 1 96 ? -19.243 -2.735 33.575 1.00 93.31 96 GLY A N 1
ATOM 754 C CA . GLY A 1 96 ? -20.267 -1.741 33.250 1.00 93.31 96 GLY A CA 1
ATOM 755 C C . GLY A 1 96 ? -19.932 -0.324 33.730 1.00 93.31 96 GLY A C 1
ATOM 756 O O . GLY A 1 96 ? -20.664 0.609 33.401 1.00 93.31 96 GLY A O 1
ATOM 757 N N . SER A 1 97 ? -18.836 -0.137 34.473 1.00 93.31 97 SER A N 1
ATOM 758 C CA . SER A 1 97 ? -18.370 1.185 34.898 1.00 93.31 97 SER A CA 1
ATOM 759 C C . SER A 1 97 ? -17.464 1.833 33.847 1.00 93.31 97 SER A C 1
ATOM 761 O O . SER A 1 97 ? -16.479 1.241 33.405 1.00 93.31 97 SER A O 1
ATOM 763 N N . CYS A 1 98 ? -17.756 3.091 33.503 1.00 92.94 98 CYS A N 1
ATOM 764 C CA . CYS A 1 98 ? -16.969 3.915 32.577 1.00 92.94 98 CYS A CA 1
ATOM 765 C C . CYS A 1 98 ? -15.515 4.134 33.047 1.00 92.94 98 CYS A C 1
ATOM 767 O O . CYS A 1 98 ? -14.609 4.234 32.225 1.00 92.94 98 CYS A O 1
ATOM 769 N N . GLU A 1 99 ? -15.268 4.143 34.362 1.00 92.81 99 GLU A N 1
ATOM 770 C CA . GLU A 1 99 ? -13.916 4.296 34.926 1.00 92.81 99 GLU A CA 1
ATOM 771 C C . GLU A 1 99 ? -13.018 3.074 34.676 1.00 92.81 99 GLU A C 1
ATOM 773 O O . GLU A 1 99 ? -11.796 3.196 34.647 1.00 92.81 99 GLU A O 1
ATOM 778 N N . VAL A 1 100 ? -13.619 1.891 34.518 1.00 94.81 100 VAL A N 1
ATOM 779 C CA . VAL A 1 100 ? -12.913 0.612 34.336 1.00 94.81 100 VAL A CA 1
ATOM 780 C C . VAL A 1 100 ? -12.87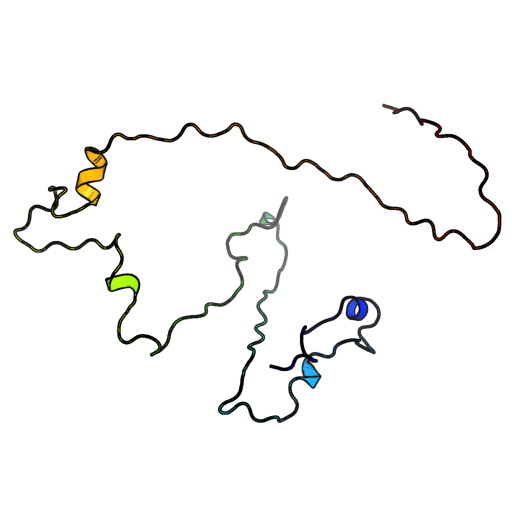1 0.212 32.863 1.00 94.81 100 VAL A C 1
ATOM 782 O O . VAL A 1 100 ? -11.888 -0.356 32.398 1.00 94.81 100 VAL A O 1
ATOM 785 N N . ASN A 1 101 ? -13.945 0.493 32.130 1.00 94.81 101 ASN A N 1
ATOM 786 C CA . ASN A 1 101 ? -14.113 0.112 30.740 1.00 94.81 101 ASN A CA 1
ATOM 787 C C . ASN A 1 101 ? -14.647 1.309 29.937 1.00 94.81 101 ASN A C 1
ATOM 789 O O . ASN A 1 101 ? -15.847 1.594 29.999 1.00 94.81 101 ASN A O 1
ATOM 793 N N . PRO A 1 102 ? -13.803 1.963 29.120 1.00 92.62 102 PRO A N 1
ATOM 794 C CA . PRO A 1 102 ? -14.219 3.065 28.255 1.00 92.62 102 PRO A CA 1
ATOM 795 C C . PRO A 1 102 ? -15.425 2.753 27.353 1.00 92.62 102 PRO A C 1
ATOM 797 O O . PRO A 1 102 ? -16.204 3.649 27.028 1.00 92.62 102 PRO A O 1
ATOM 800 N N . LEU A 1 103 ? -15.650 1.483 26.987 1.00 93.69 103 LEU A N 1
ATOM 801 C CA . LEU A 1 103 ? -16.819 1.090 26.190 1.00 93.69 103 LEU A CA 1
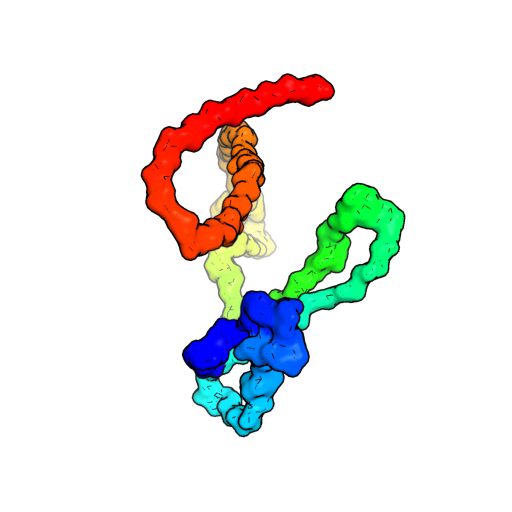ATOM 802 C 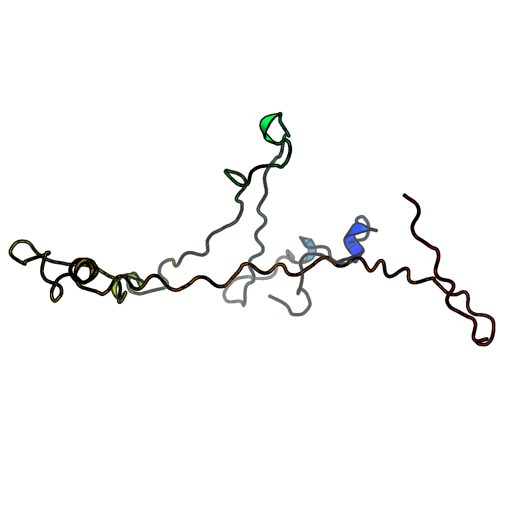C . LEU A 1 103 ? -18.143 1.294 26.941 1.00 93.69 103 LEU A C 1
ATOM 804 O O . LEU A 1 103 ? -19.164 1.560 26.312 1.00 93.69 103 LEU A O 1
ATOM 808 N N . ALA A 1 104 ? -18.142 1.218 28.275 1.00 92.81 104 ALA A N 1
ATOM 809 C CA . ALA A 1 104 ? -19.331 1.476 29.085 1.00 92.81 104 ALA A CA 1
ATOM 810 C C . ALA A 1 104 ? -19.735 2.961 29.080 1.00 92.81 104 ALA A C 1
ATOM 812 O O . ALA A 1 104 ? -20.902 3.296 29.291 1.00 92.81 104 ALA A O 1
ATOM 813 N N . CYS A 1 105 ? -18.796 3.862 28.779 1.00 90.38 105 CYS A N 1
ATOM 814 C CA . CYS A 1 105 ? -19.087 5.279 28.599 1.00 90.38 105 CYS A CA 1
ATOM 815 C C . CYS A 1 105 ? -19.912 5.538 27.328 1.00 90.38 105 CYS A C 1
ATOM 817 O O . CYS A 1 105 ? -20.627 6.534 27.268 1.00 90.38 105 CYS A O 1
ATOM 819 N N . LEU A 1 106 ? -19.847 4.660 26.317 1.00 88.00 106 LEU A N 1
ATOM 820 C CA . LEU A 1 106 ? -20.474 4.894 25.009 1.00 88.00 106 LEU A CA 1
ATOM 821 C C . LEU A 1 106 ? -21.998 5.036 25.087 1.00 88.00 106 LEU A C 1
ATOM 823 O O . LEU A 1 106 ? -22.572 5.792 24.312 1.00 88.00 106 LEU A O 1
ATOM 827 N N . SER A 1 107 ? -22.662 4.355 26.027 1.00 78.00 107 SER A N 1
ATOM 828 C CA . SER A 1 107 ? -24.113 4.492 26.224 1.00 78.00 107 SER A CA 1
ATOM 829 C C . SER A 1 107 ? -24.516 5.774 26.960 1.00 78.00 107 SER A C 1
ATOM 831 O O . SER A 1 107 ? -25.687 6.140 26.945 1.00 78.00 107 SER A O 1
ATOM 833 N N . GLN A 1 108 ? -23.571 6.415 27.655 1.00 74.44 108 GLN A N 1
ATOM 834 C CA . GLN A 1 108 ? -23.785 7.633 28.446 1.00 74.44 108 GLN A CA 1
ATOM 835 C C . GLN A 1 108 ? -23.294 8.885 27.712 1.00 74.44 108 GLN A C 1
ATOM 837 O O . GLN A 1 108 ? -23.787 9.986 27.959 1.00 74.44 108 GLN A O 1
ATOM 842 N N . ALA A 1 109 ? -22.325 8.721 26.810 1.00 74.44 109 ALA A N 1
ATOM 843 C CA . ALA A 1 109 ? -21.860 9.774 25.933 1.00 74.44 109 ALA A CA 1
ATOM 844 C C . ALA A 1 109 ? -23.009 10.204 25.006 1.00 74.44 109 ALA A C 1
ATOM 846 O O . ALA A 1 109 ? -23.713 9.350 24.458 1.00 74.44 109 ALA A O 1
ATOM 847 N N . PRO A 1 110 ? -23.227 11.516 24.812 1.00 69.69 110 PRO A N 1
ATOM 848 C CA . PRO A 1 110 ? -24.208 11.975 23.847 1.00 69.69 110 PRO A CA 1
ATOM 849 C C . PRO A 1 110 ? -23.832 11.421 22.471 1.00 69.69 110 PRO A C 1
ATOM 851 O O . PRO A 1 110 ? -22.708 11.600 22.001 1.00 69.69 110 PRO A O 1
ATOM 854 N N . ALA A 1 111 ? -24.779 10.723 21.844 1.00 76.06 111 ALA A N 1
ATOM 855 C CA . ALA A 1 111 ? -24.645 10.187 20.497 1.00 76.06 111 ALA A CA 1
ATOM 856 C C . ALA A 1 111 ? -24.676 11.341 19.482 1.00 76.06 111 ALA A C 1
ATOM 858 O O . ALA A 1 111 ? -25.668 11.577 18.795 1.00 76.06 111 ALA A O 1
ATOM 859 N N . CYS A 1 112 ? -23.593 12.109 19.429 1.00 82.00 112 CYS A N 1
ATOM 860 C CA . CYS A 1 112 ? -23.407 13.188 18.475 1.00 82.00 112 CYS A CA 1
ATOM 861 C C . CYS A 1 112 ? -22.940 12.582 17.152 1.00 82.00 112 CYS A C 1
ATOM 863 O O . CYS A 1 112 ? -21.745 12.551 16.859 1.00 82.00 112 CYS A O 1
ATOM 865 N N . ALA A 1 113 ? -23.882 12.073 16.359 1.00 89.38 113 ALA A N 1
ATOM 866 C CA . ALA A 1 113 ? -23.603 11.847 14.950 1.00 89.38 113 ALA A CA 1
ATOM 867 C C . ALA A 1 113 ? -23.372 13.222 14.296 1.00 89.38 113 ALA A C 1
ATOM 869 O O . ALA A 1 113 ? -24.207 14.112 14.474 1.00 89.38 113 ALA A O 1
ATOM 870 N N . PRO A 1 114 ? -22.247 13.439 13.597 1.00 91.19 114 PRO A N 1
ATOM 871 C CA . PRO A 1 114 ? -22.020 14.704 12.917 1.00 91.19 114 PRO A CA 1
ATOM 872 C C . PRO A 1 114 ? -23.031 14.877 11.779 1.00 91.19 114 PRO A C 1
ATOM 874 O O . PRO A 1 114 ? -23.380 13.906 11.101 1.00 91.19 114 PRO A O 1
ATOM 877 N N . ASP A 1 115 ? -23.442 16.118 11.523 1.00 94.38 115 ASP A N 1
ATOM 878 C CA . ASP A 1 115 ? -24.144 16.446 10.285 1.00 94.38 115 ASP A CA 1
ATOM 879 C C . ASP A 1 115 ? -23.194 16.206 9.109 1.00 94.38 115 ASP A C 1
ATOM 881 O O . ASP A 1 115 ? -22.099 16.773 9.035 1.00 94.38 115 ASP A O 1
ATOM 885 N N . LEU A 1 116 ? -23.597 15.329 8.192 1.00 95.44 116 LEU A N 1
ATOM 886 C CA . LEU A 1 116 ? -22.790 15.025 7.019 1.00 95.44 116 LEU A CA 1
ATOM 887 C C . LEU A 1 116 ? -22.853 16.206 6.042 1.00 95.44 116 LEU A C 1
ATOM 889 O O . LEU A 1 116 ? -23.949 16.698 5.753 1.00 95.44 116 LEU A O 1
ATOM 893 N N . PRO A 1 117 ? -21.714 16.657 5.487 1.00 95.56 117 PRO A N 1
ATOM 894 C CA . PRO A 1 117 ? -21.750 17.634 4.413 1.00 95.56 117 PRO A CA 1
ATOM 895 C C . PRO A 1 117 ? -22.515 17.056 3.218 1.00 95.56 117 PRO A C 1
ATOM 897 O O . PRO A 1 117 ? -22.471 15.851 2.952 1.00 95.56 117 PRO A O 1
ATOM 900 N N . ALA A 1 118 ? -23.194 17.924 2.467 1.00 97.12 118 ALA A N 1
ATOM 901 C CA . ALA A 1 118 ? -23.758 17.523 1.187 1.00 97.12 118 ALA A CA 1
ATOM 902 C C . ALA A 1 118 ? -22.642 16.984 0.278 1.00 97.12 118 ALA A C 1
ATOM 904 O O . ALA A 1 118 ? -21.536 17.530 0.238 1.00 97.12 118 ALA A O 1
ATOM 905 N N . PHE A 1 119 ? -22.942 15.909 -0.448 1.00 96.69 119 PHE A N 1
ATOM 906 C CA . PHE A 1 119 ? -22.002 15.293 -1.375 1.00 96.69 119 PHE A CA 1
ATOM 907 C C . PHE A 1 119 ? -21.491 16.309 -2.409 1.00 96.69 119 PHE A C 1
ATOM 909 O O . PHE A 1 119 ? -22.271 17.072 -2.983 1.00 96.69 119 PHE A O 1
ATOM 916 N N . SER A 1 120 ? -20.187 16.274 -2.684 1.00 96.56 120 SER A N 1
ATOM 917 C CA . SER A 1 120 ? -19.549 17.035 -3.756 1.00 96.56 120 SER A CA 1
ATOM 918 C C . SER A 1 120 ? -18.779 16.100 -4.690 1.00 96.56 120 SER A C 1
ATOM 920 O O . SER A 1 120 ? -18.206 15.097 -4.268 1.00 96.56 120 SER A O 1
ATOM 922 N N . HIS A 1 121 ? -18.784 16.427 -5.982 1.00 96.56 121 HIS A N 1
ATOM 923 C CA . HIS A 1 121 ? -18.054 15.695 -7.015 1.00 96.56 121 HIS A CA 1
ATOM 924 C C . HIS A 1 121 ? -16.955 16.589 -7.592 1.00 96.56 121 HIS A C 1
ATOM 926 O O . HIS A 1 121 ? -17.208 17.755 -7.891 1.00 96.56 121 HIS A O 1
ATOM 932 N N . GLY A 1 122 ? -15.754 16.037 -7.796 1.00 95.00 122 GLY A N 1
ATOM 933 C CA . GLY A 1 122 ? -14.588 16.764 -8.323 1.00 95.00 122 GLY A CA 1
ATOM 934 C C . GLY A 1 122 ? -14.708 17.232 -9.781 1.00 95.00 122 GLY A C 1
ATOM 935 O O . GLY A 1 122 ? -13.790 17.863 -10.295 1.00 95.00 122 GLY A O 1
ATOM 936 N N . GLY A 1 123 ? -15.831 16.945 -10.442 1.00 94.00 123 GLY A N 1
ATOM 937 C CA . GLY A 1 123 ? -16.074 17.278 -11.843 1.00 94.00 123 GLY A CA 1
ATOM 938 C C . GLY A 1 123 ? -15.394 16.314 -12.814 1.00 94.00 123 GLY A C 1
ATOM 939 O O . GLY A 1 123 ? -14.780 15.326 -12.420 1.00 94.00 123 GLY A O 1
ATOM 940 N N . PHE A 1 124 ? -15.534 16.608 -14.105 1.00 92.75 124 PHE A N 1
ATOM 941 C CA . PHE A 1 124 ? -14.844 15.913 -15.190 1.00 92.75 124 PHE A CA 1
ATOM 942 C C . PHE A 1 124 ? -13.914 16.901 -15.898 1.00 92.75 124 PHE A C 1
ATOM 944 O O . PHE A 1 124 ? -14.228 18.086 -16.005 1.00 92.75 124 PHE A O 1
ATOM 951 N N . SER A 1 125 ? -12.777 16.418 -16.401 1.00 89.38 125 SER A N 1
ATOM 952 C CA . SER A 1 125 ? -11.920 17.191 -17.303 1.00 89.38 125 SER A CA 1
ATOM 953 C C . SER A 1 125 ? -12.190 16.754 -18.740 1.00 89.38 125 SER A C 1
ATOM 955 O O . SER A 1 125 ? -11.965 15.595 -19.079 1.00 89.38 125 SER A O 1
ATOM 957 N N . HIS A 1 126 ? -12.662 17.675 -19.583 1.00 80.38 126 HIS A N 1
ATOM 958 C CA . HIS A 1 126 ? -12.908 17.434 -21.013 1.00 80.38 126 HIS A CA 1
ATOM 959 C C . HIS A 1 126 ? -11.813 18.022 -21.922 1.00 80.38 126 HIS A C 1
ATOM 961 O O . HIS A 1 126 ? -11.968 18.055 -23.141 1.00 80.38 126 HIS A O 1
ATOM 967 N N . ASN A 1 127 ? -10.687 18.475 -21.361 1.00 69.31 127 ASN A N 1
ATOM 968 C CA . ASN A 1 127 ? -9.620 19.090 -22.147 1.00 69.31 127 ASN A CA 1
ATOM 969 C C . ASN A 1 127 ? -8.755 18.020 -22.829 1.00 69.31 127 ASN A C 1
ATOM 971 O O . ASN A 1 127 ? -7.780 17.532 -22.256 1.00 69.31 127 ASN A O 1
ATOM 975 N N . GLN A 1 128 ? -9.067 17.700 -24.086 1.00 57.75 128 GLN A N 1
ATOM 976 C CA . GLN A 1 128 ? -8.066 17.166 -25.007 1.00 57.75 128 GLN A CA 1
ATOM 977 C C . GLN A 1 128 ? -7.100 18.300 -25.357 1.00 57.75 128 GLN A C 1
ATOM 979 O O . GLN A 1 128 ? -7.424 19.186 -26.146 1.00 57.75 128 GLN A O 1
ATOM 984 N N . VAL A 1 129 ? -5.901 18.299 -24.776 1.00 55.66 129 VAL A N 1
ATOM 985 C CA . VAL A 1 129 ? -4.825 19.161 -25.275 1.00 55.66 129 VAL A CA 1
ATOM 986 C C . VAL A 1 129 ? -4.313 18.535 -26.571 1.00 55.66 129 VAL A C 1
ATOM 988 O O . VAL A 1 129 ? -3.394 17.719 -26.565 1.00 55.66 129 VAL A O 1
ATOM 991 N N . VAL A 1 130 ? -4.926 18.893 -27.700 1.00 52.81 130 VAL A N 1
ATOM 992 C CA . VAL A 1 130 ? -4.329 18.655 -29.016 1.00 52.81 130 VAL A CA 1
ATOM 993 C C . VAL A 1 130 ? -3.185 19.654 -29.156 1.00 52.81 130 VAL A C 1
ATOM 995 O O . VAL A 1 130 ? -3.380 20.794 -29.574 1.00 52.81 130 VAL A O 1
ATOM 998 N N . LEU A 1 131 ? -1.976 19.249 -28.766 1.00 54.34 131 LEU A N 1
ATOM 999 C CA . LEU A 1 131 ? -0.771 19.962 -29.175 1.00 54.34 131 LEU A CA 1
ATOM 1000 C C . LEU A 1 131 ? -0.614 19.738 -30.679 1.00 54.34 131 LEU A C 1
ATOM 1002 O O . LEU A 1 131 ? -0.033 18.747 -31.118 1.00 54.34 131 LEU A O 1
ATOM 1006 N N . GLY A 1 132 ? -1.171 20.647 -31.478 1.00 43.38 132 GLY A N 1
ATOM 1007 C CA . GLY A 1 132 ? -0.816 20.735 -32.884 1.00 43.38 132 GLY A CA 1
ATOM 1008 C C . GLY A 1 132 ? 0.692 20.941 -32.965 1.00 43.38 132 GLY A C 1
ATOM 1009 O O . GLY A 1 132 ? 1.200 21.959 -32.496 1.00 43.38 132 GLY A O 1
ATOM 1010 N N . MET A 1 133 ? 1.419 19.973 -33.526 1.00 46.62 133 MET A N 1
ATOM 1011 C CA . MET A 1 133 ? 2.801 20.189 -33.941 1.00 46.62 133 MET A CA 1
ATOM 1012 C C . MET A 1 133 ? 2.771 21.219 -35.074 1.00 46.62 133 MET A C 1
ATOM 1014 O O . MET A 1 133 ? 2.615 20.879 -36.245 1.00 46.62 133 MET A O 1
ATOM 1018 N N . GLY A 1 134 ? 2.817 22.499 -34.702 1.00 38.25 134 GLY A N 1
ATOM 1019 C CA . GLY A 1 134 ? 2.888 23.615 -35.630 1.00 38.25 134 GLY A CA 1
ATOM 1020 C C . GLY A 1 134 ? 4.176 23.517 -36.432 1.00 38.25 134 GLY A C 1
ATOM 1021 O O . GLY A 1 134 ? 5.272 23.558 -35.876 1.00 38.25 134 GLY A O 1
ATOM 1022 N N . ASN A 1 135 ? 4.030 23.363 -37.745 1.00 38.62 135 ASN A N 1
ATOM 1023 C CA . ASN A 1 135 ? 5.130 23.418 -38.692 1.00 38.62 135 ASN A CA 1
ATOM 1024 C C . ASN A 1 135 ? 5.791 24.806 -38.595 1.00 38.62 135 ASN A C 1
ATOM 1026 O O . ASN A 1 135 ? 5.108 25.830 -38.653 1.00 38.62 135 ASN A O 1
ATOM 1030 N N . VAL A 1 136 ? 7.111 24.847 -38.412 1.00 48.09 136 VAL A N 1
ATOM 1031 C CA . VAL A 1 136 ? 7.886 26.086 -38.262 1.00 48.09 136 VAL A CA 1
ATOM 1032 C C . VAL A 1 136 ? 7.978 26.788 -39.614 1.00 48.09 136 VAL A C 1
ATOM 1034 O O . VAL A 1 136 ? 8.953 26.586 -40.319 1.00 48.09 136 VAL A O 1
ATOM 1037 N N . THR A 1 137 ? 6.993 27.613 -39.976 1.00 41.03 137 THR A N 1
ATOM 1038 C CA . THR A 1 137 ? 7.135 28.719 -40.944 1.00 41.03 137 THR A CA 1
ATOM 1039 C C . THR A 1 137 ? 5.899 29.627 -40.905 1.00 41.03 137 THR A C 1
ATOM 1041 O O . THR A 1 137 ? 4.821 29.190 -41.296 1.00 41.03 137 THR A O 1
ATOM 1044 N N . GLY A 1 138 ? 6.063 30.903 -40.539 1.00 38.34 138 GLY A N 1
ATOM 1045 C CA . GLY A 1 138 ? 5.076 31.961 -40.818 1.00 38.34 138 GLY A CA 1
ATOM 1046 C C . GLY A 1 138 ? 4.558 32.701 -39.582 1.00 38.34 138 GLY A C 1
ATOM 1047 O O . GLY A 1 138 ? 4.146 32.083 -38.611 1.00 38.34 138 GLY A O 1
ATOM 1048 N N . ALA A 1 139 ? 4.629 34.033 -39.627 1.00 35.31 139 ALA A N 1
ATOM 1049 C CA . ALA A 1 139 ? 4.298 34.989 -38.564 1.00 35.31 139 ALA A CA 1
ATOM 1050 C C . ALA A 1 139 ? 2.838 34.898 -38.048 1.00 35.31 139 ALA A C 1
ATOM 1052 O O . ALA A 1 139 ? 1.973 34.409 -38.774 1.00 35.31 139 ALA A O 1
ATOM 1053 N N . PRO A 1 140 ? 2.536 35.385 -36.824 1.00 36.12 140 PRO A N 1
ATOM 1054 C CA . PRO A 1 140 ? 1.204 35.260 -36.242 1.00 36.12 140 PRO A CA 1
ATOM 1055 C C . PRO A 1 140 ? 0.242 36.316 -36.808 1.00 36.12 140 PRO A C 1
ATOM 1057 O O . PRO A 1 140 ? 0.435 37.514 -36.609 1.00 36.12 140 PRO A O 1
ATOM 1060 N N . GLU A 1 141 ? -0.819 35.857 -37.468 1.00 37.78 141 GLU A N 1
ATOM 1061 C CA . GLU A 1 141 ? -2.031 36.634 -37.763 1.00 37.78 141 GLU A CA 1
ATOM 1062 C C . GLU A 1 141 ? -3.104 36.315 -36.698 1.00 37.78 141 GLU A C 1
ATOM 1064 O O . GLU A 1 141 ? -3.251 35.148 -36.318 1.00 37.78 141 GLU A O 1
ATOM 1069 N N . PRO A 1 142 ? -3.871 37.300 -36.194 1.00 45.72 142 PRO A N 1
ATOM 1070 C CA . PRO A 1 142 ? -4.936 37.054 -35.229 1.00 45.72 142 PRO A CA 1
ATOM 1071 C C . PRO A 1 142 ? -6.275 36.770 -35.939 1.00 45.72 142 PRO A C 1
ATOM 1073 O O . PRO A 1 142 ? -6.851 37.656 -36.563 1.00 45.72 142 PRO A O 1
ATOM 1076 N N . GLY A 1 143 ? -6.816 35.557 -35.796 1.00 33.75 143 GLY A N 1
ATOM 1077 C CA . GLY A 1 143 ? -8.178 35.200 -36.232 1.00 33.75 143 GLY A CA 1
ATOM 1078 C C . GLY A 1 143 ? -8.782 34.162 -35.285 1.00 33.75 143 GLY A C 1
ATOM 1079 O O . GLY A 1 143 ? -8.222 33.088 -35.109 1.00 33.75 143 GLY A O 1
ATOM 1080 N N . SER A 1 144 ? -9.710 34.579 -34.420 1.00 34.09 144 SER A N 1
ATOM 1081 C CA . SER A 1 144 ? -11.176 34.469 -34.566 1.00 34.09 144 SER A CA 1
ATOM 1082 C C . SER A 1 144 ? -11.728 33.084 -34.196 1.00 34.09 144 SER A C 1
ATOM 1084 O O . SER A 1 144 ? -11.610 32.104 -34.923 1.00 34.09 144 SER A O 1
ATOM 1086 N N . VAL A 1 145 ? -12.363 33.029 -33.020 1.00 38.84 145 VAL A N 1
ATOM 1087 C CA . VAL A 1 145 ? -13.074 31.858 -32.492 1.00 38.84 145 VAL A CA 1
ATOM 1088 C C . VAL A 1 145 ? -14.444 31.778 -33.165 1.00 38.84 145 VAL A C 1
ATOM 1090 O O . VAL A 1 145 ? -15.285 32.651 -32.960 1.00 38.84 145 VAL A O 1
ATOM 1093 N N . GLY A 1 146 ? -14.663 30.737 -33.967 1.00 35.94 146 GLY A N 1
ATOM 1094 C CA . GLY A 1 146 ? -15.993 30.325 -34.413 1.00 35.94 146 GLY A CA 1
ATOM 1095 C C . GLY A 1 146 ? -16.577 29.320 -33.424 1.00 35.94 146 GLY A C 1
ATOM 1096 O O . GLY A 1 146 ? -16.004 28.251 -33.229 1.00 35.94 146 GLY A O 1
ATOM 1097 N N . MET A 1 147 ? -17.697 29.670 -32.789 1.00 42.75 147 MET A N 1
ATOM 1098 C CA . MET A 1 147 ? -18.522 28.728 -32.032 1.00 42.75 147 MET A CA 1
ATOM 1099 C C . MET A 1 147 ? -19.282 27.845 -33.028 1.00 42.75 147 MET A C 1
ATOM 1101 O O . MET A 1 147 ? -20.082 28.354 -33.809 1.00 42.75 147 MET A O 1
ATOM 1105 N N . GLY A 1 148 ? -19.001 26.542 -33.029 1.00 35.47 148 GLY A N 1
ATOM 1106 C CA . GLY A 1 148 ? -19.857 25.542 -33.663 1.00 35.47 148 GLY A CA 1
ATOM 1107 C C . GLY A 1 148 ? -20.942 25.132 -32.676 1.00 35.47 148 GLY A C 1
ATOM 1108 O O . GLY A 1 148 ? -20.620 24.655 -31.593 1.00 35.47 148 GLY A O 1
ATOM 1109 N N . GLU A 1 149 ? -22.193 25.393 -33.041 1.00 38.25 149 GLU A N 1
ATOM 1110 C CA . GLU A 1 149 ? -23.398 25.091 -32.270 1.00 38.25 149 GLU A CA 1
ATOM 1111 C C . GLU A 1 149 ? -23.623 23.582 -32.087 1.00 38.25 149 GLU A C 1
ATOM 1113 O O . GLU A 1 149 ? -23.337 22.776 -32.976 1.00 38.25 149 GLU A O 1
ATOM 1118 N N . ASP A 1 150 ? -24.188 23.237 -30.928 1.00 44.59 150 ASP A N 1
ATOM 1119 C CA . ASP A 1 150 ? -24.699 21.915 -30.579 1.00 44.59 150 ASP A CA 1
ATOM 1120 C C . ASP A 1 150 ? -25.831 21.482 -31.529 1.00 44.59 150 ASP A C 1
ATOM 1122 O O . ASP A 1 150 ? -26.802 22.211 -31.750 1.00 44.59 150 ASP A O 1
ATOM 1126 N N . GLY A 1 151 ? -25.734 20.258 -32.050 1.00 39.19 151 GLY A N 1
ATOM 1127 C CA . GLY A 1 151 ? -26.806 19.569 -32.766 1.00 39.19 151 GLY A CA 1
ATOM 1128 C C . GLY A 1 151 ? -27.312 18.376 -31.955 1.00 39.19 151 GLY A C 1
ATOM 1129 O O . GLY A 1 151 ? -26.505 17.564 -31.511 1.00 39.19 151 GLY A O 1
ATOM 1130 N N . HIS A 1 152 ? -28.636 18.337 -31.770 1.00 38.47 152 HIS A N 1
ATOM 1131 C CA . HIS A 1 152 ? -29.467 17.304 -31.128 1.00 38.47 152 HIS A CA 1
ATOM 1132 C C . HIS A 1 152 ? -29.075 15.846 -31.413 1.00 38.47 152 HIS A C 1
ATOM 1134 O O . HIS A 1 152 ? -28.788 15.528 -32.590 1.00 38.47 152 HIS A O 1
#

InterPro domains:
  IPR000269 Copper amine oxidase [PTHR10638] (2-91)
  IPR015798 Copper amine oxidase, catalytic domain [PF01179] (2-87)
  IPR036460 Copper amine oxidase, catalytic domain superfamily [G3DSA:2.70.98.20] (1-130)
  IPR036460 Copper amine oxidase, catalytic domain superfamily [SSF49998] (2-126)
  IPR049947 Copper amine oxidase, copper-binding site [PS01165] (43-56)